Protein AF-A0A3M7RAQ3-F1 (afdb_monomer)

Organism: Brachionus plicatilis (NCBI:txid10195)

Solvent-accessible surface area (backbone atoms only — not comparable to full-atom values): 9144 Å² total; per-residue (Å²): 136,87,82,79,78,87,79,79,85,75,81,87,76,88,92,75,90,68,82,85,80,86,78,80,91,68,99,64,93,73,89,77,62,78,84,90,78,64,90,92,67,72,67,47,78,51,83,51,102,41,34,43,38,35,41,33,75,77,52,96,92,38,65,40,34,43,34,28,37,43,39,57,76,93,52,78,74,60,69,73,69,70,68,76,62,91,53,68,47,77,48,69,50,59,62,48,27,30,58,93,69,52,35,94,56,73,43,74,35,11,58,48,48,52,49,48,33,67,77,68,69,55,86,83,90,78,68,74,66,82,92,72,78,98,122

Mean predicted aligned error: 9.78 Å

Sequence (135 aa):
MNKKTNQSILRTKPLNKTRLFITKPRNKYGGGVAILIKEGIEFIREFNSELLCIKMNLGKNSELFVFSLYNPPNVLLNFEFFKTCRNYILGGDLNARTKQIGCVVENENGIMLERIINELDFSVINDKRPTFNIF

Foldseek 3Di:
DDDDDPFDDDDDDDDDDDPDDDDDDDPDDDDADDDDDDPPFDWGWDDDPRKIWIWGDPPPPDIEIEMEGDADLPHADDLVVLVPDDHYDYDYHQNAAEVVQQHPDGDRNVVSVVCSCVVVVDDDDHDNDDPDDPD

pLDDT: mean 79.07, std 18.43, range [32.09, 97.56]

Secondary structure (DSSP, 8-state):
-------------SS-----------SS-S--------TT---EEEEETTEEEEEEEEETTEEEEEEEEE--TTS---HHHHTS-SSEEEEEE-----GGGT-SS--HHHHHHHHHHHHTT------SS-S----

Structure (mmCIF, N/CA/C/O backbone):
data_AF-A0A3M7RAQ3-F1
#
_entry.id   AF-A0A3M7RAQ3-F1
#
loop_
_atom_site.group_PDB
_atom_site.id
_atom_site.type_symbol
_atom_site.label_atom_id
_atom_site.label_alt_id
_atom_site.label_comp_id
_atom_site.label_asym_id
_atom_site.label_entity_id
_atom_site.label_seq_id
_atom_site.pdbx_PDB_ins_code
_atom_site.Cartn_x
_atom_site.Cartn_y
_atom_site.Cartn_z
_atom_site.occupancy
_atom_site.B_iso_or_equiv
_atom_site.auth_seq_id
_atom_site.auth_comp_id
_atom_site.auth_asym_id
_atom_site.auth_atom_id
_atom_site.pdbx_PDB_model_num
ATOM 1 N N . MET A 1 1 ? -12.565 30.912 3.053 1.00 35.25 1 MET A N 1
ATOM 2 C CA . MET A 1 1 ? -13.564 29.986 2.468 1.00 35.25 1 MET A CA 1
ATOM 3 C C . MET A 1 1 ? -13.377 28.608 3.090 1.00 35.25 1 MET A C 1
ATOM 5 O O . MET A 1 1 ? -12.458 27.898 2.707 1.00 35.25 1 MET A O 1
ATOM 9 N N . ASN A 1 2 ? -14.200 28.251 4.079 1.00 32.09 2 ASN A N 1
ATOM 10 C CA . ASN A 1 2 ? -14.150 26.940 4.735 1.00 32.09 2 ASN A CA 1
ATOM 11 C C . ASN A 1 2 ? -14.928 25.913 3.904 1.00 32.09 2 ASN A C 1
ATOM 13 O O . ASN A 1 2 ? -16.153 25.994 3.811 1.00 32.09 2 ASN A O 1
ATOM 17 N N . LYS A 1 3 ? -14.230 24.938 3.313 1.00 37.94 3 LYS A N 1
ATOM 18 C CA . LYS A 1 3 ? -14.870 23.747 2.740 1.00 37.94 3 LYS A CA 1
ATOM 19 C C . LYS A 1 3 ? -15.296 22.841 3.896 1.00 37.94 3 LYS A C 1
ATOM 21 O O . LYS A 1 3 ? -14.450 22.284 4.584 1.00 37.94 3 LYS A O 1
ATOM 26 N N . LYS A 1 4 ? -16.606 22.727 4.128 1.00 36.84 4 LYS A N 1
ATOM 27 C CA . LYS A 1 4 ? -17.178 21.755 5.068 1.00 36.84 4 LYS A CA 1
ATOM 28 C C . LYS A 1 4 ? -16.915 20.340 4.547 1.00 36.84 4 LYS A C 1
ATOM 30 O O . LYS A 1 4 ? -17.424 19.962 3.494 1.00 36.84 4 LYS A O 1
ATOM 35 N N . THR A 1 5 ? -16.126 19.570 5.284 1.00 35.97 5 THR A N 1
ATOM 36 C CA . THR A 1 5 ? -15.958 18.129 5.092 1.00 35.97 5 THR A CA 1
ATOM 37 C C . THR A 1 5 ? -17.253 17.440 5.528 1.00 35.97 5 THR A C 1
ATOM 39 O O . THR A 1 5 ? -17.633 17.515 6.695 1.00 35.97 5 THR A O 1
ATOM 42 N N . ASN A 1 6 ? -17.971 16.805 4.599 1.00 36.84 6 ASN A N 1
ATOM 43 C CA . ASN A 1 6 ? -19.188 16.050 4.910 1.00 36.84 6 ASN A CA 1
ATOM 44 C C . ASN A 1 6 ? -18.825 14.725 5.605 1.00 36.84 6 ASN A C 1
ATOM 46 O O . ASN A 1 6 ? -18.692 13.691 4.954 1.00 36.84 6 ASN A O 1
ATOM 50 N N . GLN A 1 7 ? -18.674 14.752 6.930 1.00 40.78 7 GLN A N 1
ATOM 51 C CA . GLN A 1 7 ? -18.630 13.549 7.763 1.00 40.78 7 GLN A CA 1
ATOM 52 C C . GLN A 1 7 ? -20.055 13.008 7.947 1.00 40.78 7 GLN A C 1
ATOM 54 O O . GLN A 1 7 ? -20.818 13.496 8.778 1.00 40.78 7 GLN A O 1
ATOM 59 N N . SER A 1 8 ? -20.446 11.997 7.168 1.00 43.59 8 SER A N 1
ATOM 60 C CA . SER A 1 8 ? -21.684 11.252 7.424 1.00 43.59 8 SER A CA 1
ATOM 61 C C . SER A 1 8 ? -21.410 10.127 8.427 1.00 43.59 8 SER A C 1
ATOM 63 O O . SER A 1 8 ? -20.898 9.071 8.049 1.00 43.59 8 SER A O 1
ATOM 65 N N . ILE A 1 9 ? -21.748 10.342 9.699 1.00 37.53 9 ILE A N 1
ATOM 66 C CA . ILE A 1 9 ? -21.715 9.311 10.744 1.00 37.53 9 ILE A CA 1
ATOM 67 C C . ILE A 1 9 ? -22.993 8.470 10.615 1.00 37.53 9 ILE A C 1
ATOM 69 O O . ILE A 1 9 ? -24.069 8.902 11.021 1.00 37.53 9 ILE A O 1
ATOM 73 N N . LEU A 1 10 ? -22.898 7.267 10.048 1.00 42.47 10 LEU A N 1
ATOM 74 C CA . LEU A 1 10 ? -23.983 6.281 10.093 1.00 42.47 10 LEU A CA 1
ATOM 75 C C . LEU A 1 10 ? -23.800 5.408 11.338 1.00 42.47 10 LEU A C 1
ATOM 77 O O . LEU A 1 10 ? -22.968 4.508 11.350 1.00 42.47 10 LEU A O 1
ATOM 81 N N . ARG A 1 11 ? -24.581 5.679 12.390 1.00 41.03 11 ARG A N 1
ATOM 82 C CA . ARG A 1 11 ? -24.766 4.751 13.517 1.00 41.03 11 ARG A CA 1
ATOM 83 C C . ARG A 1 11 ? -25.807 3.711 13.111 1.00 41.03 11 ARG A C 1
ATOM 85 O O . ARG A 1 11 ? -26.966 4.057 12.896 1.00 41.03 11 ARG A O 1
ATOM 92 N N . THR A 1 12 ? -25.418 2.448 12.989 1.00 43.03 12 THR A N 1
ATOM 93 C CA . THR A 1 12 ? -26.346 1.366 12.641 1.00 43.03 12 THR A CA 1
ATOM 94 C C . THR A 1 12 ? -27.212 0.990 13.849 1.00 43.03 12 THR A C 1
ATOM 96 O O . THR A 1 12 ? -26.706 0.443 14.823 1.00 43.03 12 THR A O 1
ATOM 99 N N . LYS A 1 13 ? -28.525 1.252 13.782 1.00 34.28 13 LYS A N 1
ATOM 100 C CA . LYS A 1 13 ? -29.550 0.522 14.557 1.00 34.28 13 LYS A CA 1
ATOM 101 C C . LYS A 1 13 ? -30.225 -0.523 13.647 1.00 34.28 13 LYS A C 1
ATOM 103 O O . LYS A 1 13 ? -30.232 -0.323 12.431 1.00 34.28 13 LYS A O 1
ATOM 108 N N . PRO A 1 14 ? -30.712 -1.656 14.191 1.00 55.34 14 PRO A N 1
ATOM 109 C CA . PRO A 1 14 ? -30.908 -2.879 13.417 1.00 55.34 14 PRO A CA 1
ATOM 110 C C . PRO A 1 14 ? -32.282 -2.974 12.730 1.00 55.34 14 PRO A C 1
ATOM 112 O O . PRO A 1 14 ? -33.221 -2.273 13.089 1.00 55.34 14 PRO A O 1
ATOM 115 N N . LEU A 1 15 ? -32.365 -3.954 11.818 1.00 41.66 15 LEU A N 1
ATOM 116 C CA . LEU A 1 15 ? -33.560 -4.541 11.188 1.00 41.66 15 LEU A CA 1
ATOM 117 C C . LEU A 1 15 ? -34.147 -3.839 9.945 1.00 41.66 15 LEU A C 1
ATOM 119 O O . LEU A 1 15 ? -35.250 -3.314 9.946 1.00 41.66 15 LEU A O 1
ATOM 123 N N . ASN A 1 16 ? -33.369 -3.886 8.862 1.00 38.72 16 ASN A N 1
ATOM 124 C CA . ASN A 1 16 ? -33.776 -4.220 7.486 1.00 38.72 16 ASN A CA 1
ATOM 125 C C . ASN A 1 16 ? -32.474 -4.197 6.674 1.00 38.72 16 ASN A C 1
ATOM 127 O O . ASN A 1 16 ? -32.042 -3.150 6.197 1.00 38.72 16 ASN A O 1
ATOM 131 N N . LYS A 1 17 ? -31.740 -5.322 6.682 1.00 48.50 17 LYS A N 1
ATOM 132 C CA . LYS A 1 17 ? -30.334 -5.414 6.236 1.00 48.50 17 LYS A CA 1
ATOM 133 C C . LYS A 1 17 ? -30.219 -5.357 4.709 1.00 48.50 17 LYS A C 1
ATOM 135 O O . LYS A 1 17 ? -29.898 -6.339 4.046 1.00 48.50 17 LYS A O 1
ATOM 140 N N . THR A 1 18 ? -30.449 -4.180 4.146 1.00 50.03 18 THR A N 1
ATOM 141 C CA . THR A 1 18 ? -30.020 -3.854 2.789 1.00 50.03 18 THR A CA 1
ATOM 142 C C . THR A 1 18 ? -28.493 -3.871 2.769 1.00 50.03 18 THR A C 1
ATOM 144 O O . THR A 1 18 ? -27.855 -3.181 3.568 1.00 50.03 18 THR A O 1
ATOM 147 N N . ARG A 1 19 ? -27.887 -4.672 1.883 1.00 58.12 19 ARG A N 1
ATOM 148 C CA . ARG A 1 19 ? -26.438 -4.608 1.635 1.00 58.12 19 ARG A CA 1
ATOM 149 C C . ARG A 1 19 ? -26.080 -3.165 1.284 1.00 58.12 19 ARG A C 1
ATOM 151 O O . ARG A 1 19 ? -26.615 -2.607 0.328 1.00 58.12 19 ARG A O 1
ATOM 158 N N . LEU A 1 20 ? -25.207 -2.558 2.079 1.00 65.56 20 LEU A N 1
ATOM 159 C CA . LEU A 1 20 ? -24.827 -1.164 1.911 1.00 65.56 20 LEU A CA 1
ATOM 160 C C . LEU A 1 20 ? -23.751 -1.058 0.822 1.00 65.56 20 LEU A C 1
ATOM 162 O O . LEU A 1 20 ? -22.568 -1.245 1.091 1.00 65.56 20 LEU A O 1
ATOM 166 N N . PHE A 1 21 ? -24.168 -0.760 -0.407 1.00 69.06 21 PHE A N 1
ATOM 167 C CA . PHE A 1 21 ? -23.260 -0.377 -1.488 1.00 69.06 21 PHE A CA 1
ATOM 168 C C . PHE A 1 21 ? -23.040 1.135 -1.432 1.00 69.06 21 PHE A C 1
ATOM 170 O O . PHE A 1 21 ? -23.980 1.907 -1.611 1.00 69.06 21 PHE A O 1
ATOM 177 N N . ILE A 1 22 ? -21.809 1.571 -1.162 1.00 67.69 22 ILE A N 1
ATOM 178 C CA . ILE A 1 22 ? -21.455 2.994 -1.179 1.00 67.69 22 ILE A CA 1
ATOM 179 C C . ILE A 1 22 ? -20.469 3.217 -2.314 1.00 67.69 22 ILE A C 1
ATOM 181 O O . ILE A 1 22 ? -19.320 2.788 -2.246 1.00 67.69 22 ILE A O 1
ATOM 185 N N . THR A 1 23 ? -20.922 3.909 -3.351 1.00 71.00 23 THR 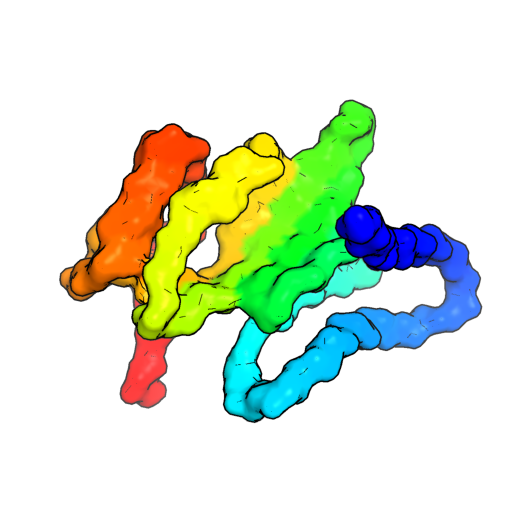A N 1
ATOM 186 C CA . THR A 1 23 ? -20.113 4.241 -4.523 1.00 71.00 23 THR A CA 1
ATOM 187 C C . THR A 1 23 ? -20.075 5.749 -4.708 1.00 71.00 23 THR A C 1
ATOM 189 O O . THR A 1 23 ? -21.113 6.408 -4.649 1.00 71.00 23 THR A O 1
ATOM 192 N N . LYS A 1 24 ? -18.893 6.306 -4.983 1.00 65.94 24 LYS A N 1
ATOM 193 C CA . LYS A 1 24 ? -18.772 7.675 -5.490 1.00 65.94 24 LYS A CA 1
ATOM 194 C C . LYS A 1 24 ? -18.852 7.625 -7.024 1.00 65.94 24 LYS A C 1
ATOM 196 O O . LYS A 1 24 ? -18.064 6.882 -7.613 1.00 65.94 24 LYS A O 1
ATOM 201 N N . PRO A 1 25 ? -19.759 8.377 -7.678 1.00 61.41 25 PRO A N 1
ATOM 202 C CA . PRO A 1 25 ? -19.796 8.459 -9.135 1.00 61.41 25 PRO A CA 1
ATOM 203 C C . PRO A 1 25 ? -18.438 8.920 -9.673 1.00 61.41 25 PRO A C 1
ATOM 205 O O . PRO A 1 25 ? -17.858 9.876 -9.149 1.00 61.41 25 PRO A O 1
ATOM 208 N N . ARG A 1 26 ? -17.919 8.239 -10.697 1.00 62.34 26 ARG A N 1
ATOM 209 C CA . ARG A 1 26 ? -16.686 8.625 -11.394 1.00 62.34 26 ARG A CA 1
ATOM 210 C C . ARG A 1 26 ? -17.021 9.060 -12.817 1.00 62.34 26 ARG A C 1
ATOM 212 O O . ARG A 1 26 ? -17.823 8.422 -13.485 1.00 62.34 26 ARG A O 1
ATOM 219 N N . ASN A 1 27 ? -16.381 10.138 -13.274 1.00 56.50 27 ASN A N 1
ATOM 220 C CA . ASN A 1 27 ? -16.586 10.714 -14.611 1.00 56.50 27 ASN A CA 1
ATOM 221 C C . ASN A 1 27 ? -15.790 9.989 -15.719 1.00 56.50 27 ASN A C 1
ATOM 223 O O . ASN A 1 27 ? -15.778 10.453 -16.855 1.00 56.50 27 ASN A O 1
ATOM 227 N N . LYS A 1 28 ? -15.079 8.896 -15.407 1.00 57.84 28 LYS A N 1
ATOM 228 C CA . LYS A 1 28 ? -14.256 8.132 -16.359 1.00 57.84 28 LYS A CA 1
ATOM 229 C C . LYS A 1 28 ? -14.455 6.627 -16.163 1.00 57.84 28 LYS A C 1
ATOM 231 O O . LYS A 1 28 ? -14.580 6.169 -15.029 1.00 57.84 28 LYS A O 1
ATOM 236 N N . TYR A 1 29 ? -14.453 5.885 -17.270 1.00 53.00 29 TYR A N 1
ATOM 237 C CA . TYR A 1 29 ? -14.436 4.421 -17.299 1.00 53.00 29 TYR A CA 1
ATOM 238 C C . TYR A 1 29 ? -12.995 3.922 -17.078 1.00 53.00 29 TYR A C 1
ATOM 240 O O . TYR A 1 29 ? -12.082 4.384 -17.758 1.00 53.00 29 TYR A O 1
ATOM 248 N N . GLY A 1 30 ? -12.783 3.022 -16.113 1.00 63.16 30 GLY A N 1
ATOM 249 C CA . GLY A 1 30 ? -11.463 2.497 -15.726 1.00 63.16 30 GLY A CA 1
ATOM 250 C C . GLY A 1 30 ? -11.391 2.167 -14.229 1.00 63.16 30 GLY A C 1
ATOM 251 O O . GLY A 1 30 ? -12.199 2.682 -13.460 1.00 63.16 30 GLY A O 1
ATOM 252 N N . GLY A 1 31 ? -10.480 1.265 -13.837 1.00 67.31 31 GLY A N 1
ATOM 253 C CA . GLY A 1 31 ? -10.409 0.618 -12.515 1.00 67.31 31 GLY A CA 1
ATOM 254 C C . GLY A 1 31 ? -10.408 1.540 -11.288 1.00 67.31 31 GLY A C 1
ATOM 255 O O . GLY A 1 31 ? -10.275 2.755 -11.375 1.00 67.31 31 GLY A O 1
ATOM 256 N N . GLY A 1 32 ? -10.590 0.956 -10.102 1.00 71.75 32 GLY A N 1
ATOM 257 C CA . GLY A 1 32 ? -10.307 1.630 -8.836 1.00 71.75 32 GLY A CA 1
ATOM 258 C C . GLY A 1 32 ? -10.483 0.727 -7.631 1.00 71.75 32 GLY A C 1
ATOM 259 O O . GLY A 1 32 ? -10.548 -0.490 -7.758 1.00 71.75 32 GLY A O 1
ATOM 260 N N . VAL A 1 33 ? -10.541 1.349 -6.464 1.00 82.94 33 VAL A N 1
ATOM 261 C CA . VAL A 1 33 ? -10.423 0.667 -5.176 1.00 82.94 33 VAL A CA 1
ATOM 262 C C . VAL A 1 33 ? -11.764 0.231 -4.600 1.00 82.94 33 VAL A C 1
ATOM 264 O O . VAL A 1 33 ? -12.793 0.879 -4.803 1.00 82.94 33 VAL A O 1
ATOM 267 N N . ALA A 1 34 ? -11.737 -0.859 -3.837 1.00 87.62 34 ALA A N 1
ATOM 268 C CA . ALA A 1 34 ? -12.863 -1.338 -3.051 1.00 87.62 34 ALA A CA 1
ATOM 269 C C . ALA A 1 34 ? -12.365 -1.878 -1.707 1.00 87.62 34 ALA A C 1
ATOM 271 O O . ALA A 1 34 ? -11.329 -2.533 -1.635 1.00 87.62 34 ALA A O 1
ATOM 272 N N . ILE A 1 35 ? -13.142 -1.639 -0.650 1.00 89.50 35 ILE A N 1
ATOM 273 C CA . ILE A 1 35 ? -12.971 -2.297 0.648 1.00 89.50 35 ILE A CA 1
ATOM 274 C C . ILE A 1 35 ? -14.261 -3.065 0.922 1.00 89.50 35 ILE A C 1
ATOM 276 O O . ILE A 1 35 ? -15.337 -2.470 1.010 1.00 89.50 35 ILE A O 1
ATOM 280 N N . LEU A 1 36 ? -14.163 -4.391 1.020 1.00 89.50 36 LEU A N 1
ATOM 281 C CA . LEU A 1 36 ? -15.291 -5.258 1.348 1.00 89.50 36 LEU A CA 1
ATOM 282 C C . LEU A 1 36 ? -15.302 -5.489 2.856 1.00 89.50 36 LEU A C 1
ATOM 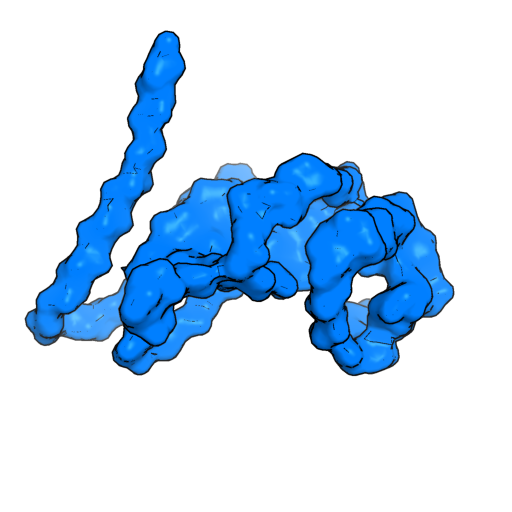284 O O . LEU A 1 36 ? -14.331 -5.985 3.420 1.00 89.50 36 LEU A O 1
ATOM 288 N N . ILE A 1 37 ? -16.414 -5.147 3.504 1.00 86.62 37 ILE A N 1
ATOM 289 C CA . ILE A 1 37 ? -16.558 -5.247 4.957 1.00 86.62 37 ILE A CA 1
ATOM 290 C C . ILE A 1 37 ? -17.638 -6.274 5.260 1.00 86.62 37 ILE A C 1
ATOM 292 O O . ILE A 1 37 ? -18.779 -6.155 4.806 1.00 86.62 37 ILE A O 1
ATOM 296 N N . LYS A 1 38 ? -17.262 -7.312 6.008 1.00 86.81 38 LYS A N 1
ATOM 297 C CA . LYS A 1 38 ? -18.188 -8.359 6.432 1.00 86.81 38 LYS A CA 1
ATOM 298 C C . LYS A 1 38 ? -19.166 -7.801 7.466 1.00 86.81 38 LYS A C 1
ATOM 300 O O . LYS A 1 38 ? -18.830 -6.967 8.302 1.00 86.81 38 LYS A O 1
ATOM 305 N N . GLU A 1 39 ? -20.392 -8.294 7.397 1.00 84.75 39 GLU A N 1
ATOM 306 C CA . GLU A 1 39 ? -21.433 -8.017 8.377 1.00 84.75 39 GLU A CA 1
ATOM 307 C C . GLU A 1 39 ? -20.962 -8.272 9.818 1.00 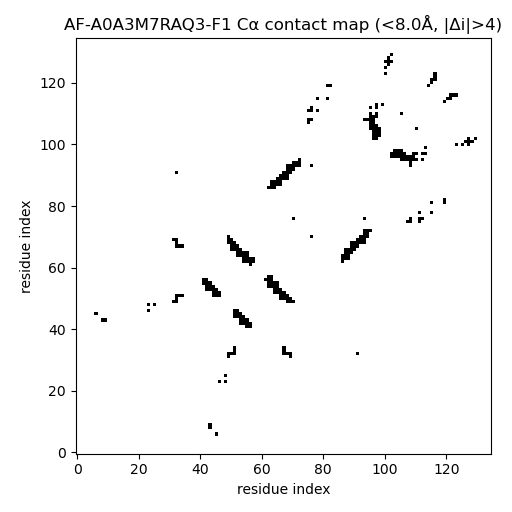84.75 39 GLU A C 1
ATOM 309 O O . GLU A 1 39 ? -20.330 -9.289 10.093 1.00 84.75 39 GLU A O 1
ATOM 314 N N . GLY A 1 40 ? -21.299 -7.349 10.725 1.00 82.94 40 GLY A N 1
ATOM 315 C CA . GLY A 1 40 ? -20.893 -7.390 12.135 1.00 82.94 40 GLY A CA 1
ATOM 316 C C . GLY A 1 40 ? -19.657 -6.547 12.466 1.00 82.94 40 GLY A C 1
ATOM 317 O O . GLY A 1 40 ? -19.361 -6.366 13.641 1.00 82.94 40 GLY A O 1
ATOM 318 N N . ILE A 1 41 ? -18.967 -5.994 11.463 1.00 83.62 41 ILE A N 1
ATOM 319 C CA . ILE A 1 41 ? -17.824 -5.094 11.662 1.00 83.62 41 ILE A CA 1
ATOM 320 C C . ILE A 1 41 ? -18.302 -3.636 11.644 1.00 83.62 41 ILE A C 1
ATOM 322 O O . ILE A 1 41 ? -18.906 -3.187 10.667 1.00 83.62 41 ILE A O 1
ATOM 326 N N . GLU A 1 42 ? -18.013 -2.889 12.711 1.00 83.00 42 GLU A N 1
ATOM 327 C CA . GLU A 1 42 ? -18.280 -1.449 12.799 1.00 83.00 42 GLU A CA 1
ATOM 328 C C . GLU A 1 42 ? -17.154 -0.627 12.158 1.00 83.00 42 GLU A C 1
ATOM 330 O O . GLU A 1 42 ? -15.971 -0.899 12.371 1.00 83.00 42 GLU A O 1
ATOM 335 N N . PHE A 1 43 ? -17.513 0.404 11.384 1.00 84.06 43 PHE A N 1
ATOM 336 C CA . PHE A 1 43 ? -16.542 1.259 10.698 1.00 84.06 43 PHE A CA 1
ATOM 337 C C . PHE A 1 43 ? -17.082 2.665 10.396 1.00 84.06 43 PHE A C 1
ATOM 339 O O . PHE A 1 43 ? -18.288 2.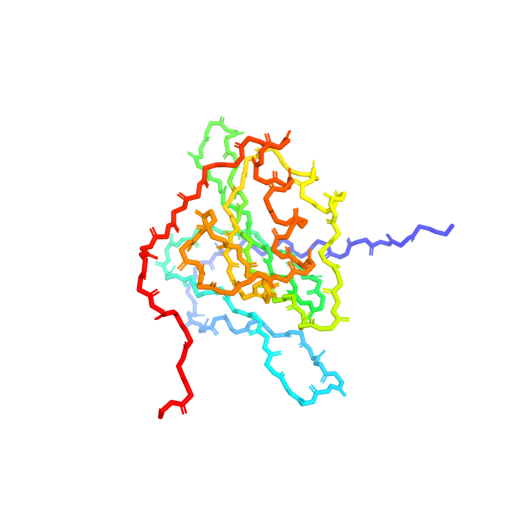883 10.262 1.00 84.06 43 PHE A O 1
ATOM 346 N N . ILE A 1 44 ? -16.164 3.618 10.226 1.00 81.19 44 ILE A N 1
ATOM 347 C CA . ILE A 1 44 ? -16.406 4.958 9.662 1.00 81.19 44 ILE A CA 1
ATOM 348 C C . ILE A 1 44 ? -15.664 5.044 8.321 1.00 81.19 44 ILE A C 1
ATOM 350 O O . ILE A 1 44 ? -14.665 4.356 8.150 1.00 81.19 44 ILE A O 1
ATOM 354 N N . ARG A 1 45 ? -16.135 5.846 7.359 1.00 78.62 45 ARG A N 1
ATOM 355 C CA . ARG A 1 45 ? -15.582 5.898 5.991 1.00 78.62 45 ARG A CA 1
ATOM 356 C C . ARG A 1 45 ? -15.223 7.310 5.533 1.00 78.62 45 ARG A C 1
ATOM 358 O O . ARG A 1 45 ? -15.956 8.248 5.841 1.00 78.62 45 ARG A O 1
ATOM 365 N N . GLU A 1 46 ? -14.192 7.416 4.698 1.00 76.38 46 GLU A N 1
ATOM 366 C CA . GLU A 1 46 ? -13.809 8.633 3.969 1.00 76.38 46 GLU A CA 1
ATOM 367 C C . GLU A 1 46 ? -13.385 8.304 2.522 1.00 76.38 46 GLU A C 1
ATOM 369 O O . GLU A 1 46 ? -12.818 7.243 2.256 1.00 76.38 46 GLU A O 1
ATOM 374 N N . PHE A 1 47 ? -13.687 9.204 1.573 1.00 69.31 47 PHE A N 1
ATOM 375 C CA . PHE A 1 47 ? -13.469 8.997 0.133 1.00 69.31 47 PHE A CA 1
ATOM 376 C C . PHE A 1 47 ? -12.585 10.089 -0.481 1.00 69.31 47 PHE A C 1
ATOM 378 O O . PHE A 1 47 ? -12.950 11.267 -0.458 1.00 69.31 47 PHE A O 1
ATOM 385 N N . ASN A 1 48 ? -11.521 9.686 -1.175 1.00 70.88 48 ASN A N 1
ATOM 386 C CA . ASN A 1 48 ? -10.844 10.483 -2.201 1.00 70.88 48 ASN A CA 1
ATOM 387 C C . ASN A 1 48 ? -10.793 9.656 -3.503 1.00 70.88 48 ASN A C 1
ATOM 389 O O . ASN A 1 48 ? -10.925 8.442 -3.461 1.00 70.88 48 ASN A O 1
ATOM 393 N N . SER A 1 49 ? -10.727 10.286 -4.676 1.00 61.44 49 SER A N 1
ATOM 394 C CA . SER A 1 49 ? -11.125 9.675 -5.957 1.00 61.44 49 SER A CA 1
ATOM 395 C C . SER A 1 49 ? -10.364 8.396 -6.362 1.00 61.44 49 SER A C 1
ATOM 397 O O . SER A 1 49 ? -10.886 7.672 -7.200 1.00 61.44 49 SER A O 1
ATOM 399 N N . GLU A 1 50 ? -9.234 8.075 -5.721 1.00 79.19 50 GLU A N 1
ATOM 400 C CA . GLU A 1 50 ? -8.488 6.808 -5.872 1.00 79.19 50 GLU A CA 1
ATOM 401 C C . GLU A 1 50 ? -8.067 6.173 -4.526 1.00 79.19 50 GLU A C 1
ATOM 403 O O . GLU A 1 50 ? -7.248 5.257 -4.474 1.00 79.19 50 GLU A O 1
ATOM 408 N N . LEU A 1 51 ? -8.634 6.663 -3.419 1.00 83.31 51 LEU A N 1
ATOM 409 C CA . LEU A 1 51 ? -8.330 6.230 -2.059 1.00 83.31 51 LEU A CA 1
AT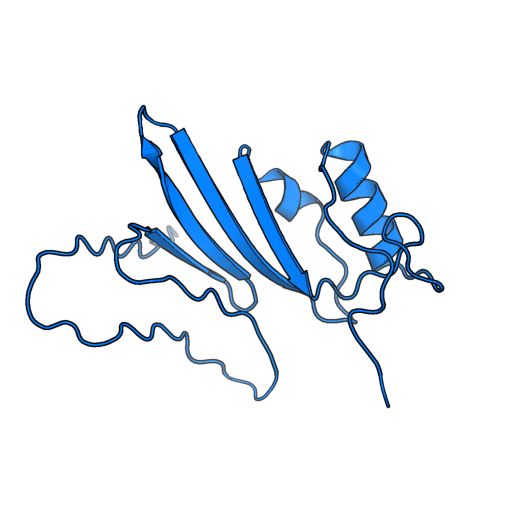OM 410 C C . LEU A 1 51 ? -9.625 6.024 -1.277 1.00 83.31 51 LEU A C 1
ATOM 412 O O . LEU A 1 51 ? -10.418 6.952 -1.083 1.00 83.31 51 LEU A O 1
ATOM 416 N N . LEU A 1 52 ? -9.795 4.818 -0.756 1.00 88.12 52 LEU A N 1
ATOM 417 C CA . LEU A 1 52 ? -10.810 4.516 0.241 1.00 88.12 52 LEU A CA 1
ATOM 418 C C . LEU A 1 52 ? -10.146 4.366 1.593 1.00 88.12 52 LEU A C 1
ATOM 420 O O . LEU A 1 52 ? -9.145 3.669 1.715 1.00 88.12 52 LEU A O 1
ATOM 424 N N . CYS A 1 53 ? -10.734 4.992 2.602 1.00 89.12 53 CYS A N 1
ATOM 425 C CA . CYS A 1 53 ? -10.329 4.827 3.983 1.00 89.12 53 CYS A CA 1
ATOM 426 C C . CYS A 1 53 ? -11.516 4.339 4.798 1.00 89.12 53 CYS A C 1
ATOM 428 O O . CYS A 1 53 ? -12.620 4.890 4.696 1.00 89.12 53 CYS A O 1
ATOM 430 N N . ILE A 1 54 ? -11.267 3.338 5.636 1.00 90.31 54 ILE A N 1
ATOM 431 C CA . ILE A 1 54 ? -12.127 3.052 6.772 1.00 90.31 54 ILE A CA 1
ATOM 432 C C . ILE A 1 54 ? -11.373 3.219 8.080 1.00 90.31 54 ILE A C 1
ATOM 434 O O . ILE A 1 54 ? -10.198 2.886 8.191 1.00 90.31 54 ILE A O 1
ATOM 438 N N . LYS A 1 55 ? -12.087 3.703 9.085 1.00 89.56 55 LYS A N 1
ATOM 439 C CA . LYS A 1 55 ? -11.634 3.778 10.467 1.00 89.56 55 LYS A CA 1
ATOM 440 C C . LYS A 1 55 ? -12.363 2.714 11.278 1.00 89.56 55 LYS A C 1
ATOM 442 O O . LYS A 1 55 ? -13.595 2.706 11.322 1.00 89.56 55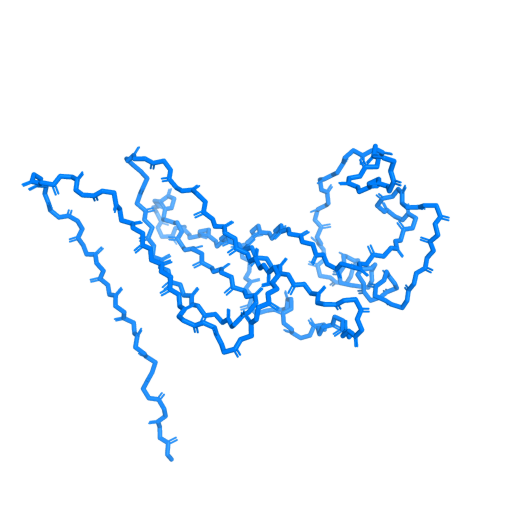 LYS A O 1
ATOM 447 N N . MET A 1 56 ? -11.591 1.839 11.910 1.00 88.69 56 MET A N 1
ATOM 448 C CA . MET A 1 56 ? -12.042 0.777 12.803 1.00 88.69 56 MET A CA 1
ATOM 449 C C . MET A 1 56 ? -11.692 1.146 14.245 1.00 88.69 56 MET A C 1
ATOM 451 O O . MET A 1 56 ? -10.566 1.550 14.531 1.00 88.69 56 MET A O 1
ATOM 455 N N . ASN A 1 57 ? -12.643 0.988 15.164 1.00 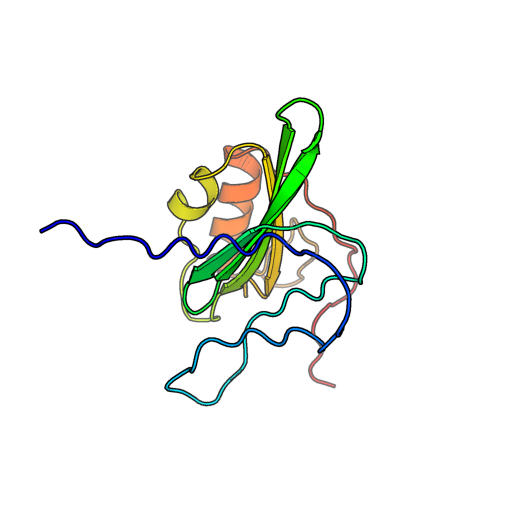86.88 57 ASN A N 1
ATOM 456 C CA . ASN A 1 57 ? -12.404 1.205 16.590 1.00 86.88 57 ASN A CA 1
ATOM 457 C C . ASN A 1 57 ? -12.030 -0.132 17.240 1.00 86.88 57 ASN A C 1
ATOM 459 O O . ASN A 1 57 ? -12.836 -1.059 17.241 1.00 86.88 57 ASN A O 1
ATOM 463 N N . LEU A 1 58 ? -10.832 -0.232 17.815 1.00 85.06 58 LEU A N 1
ATOM 464 C CA . LEU A 1 58 ? -10.330 -1.454 18.460 1.00 85.06 58 LEU A CA 1
ATOM 465 C C . LEU A 1 58 ? -10.605 -1.488 19.980 1.00 85.06 58 LEU A C 1
ATOM 467 O O . LEU A 1 58 ? -10.105 -2.356 20.692 1.00 85.06 58 LEU A O 1
ATOM 471 N N . GLY A 1 59 ? -11.401 -0.540 20.490 1.00 81.75 59 GLY A N 1
ATOM 472 C CA . GLY A 1 59 ? -11.650 -0.334 21.922 1.00 81.75 59 GLY A CA 1
ATOM 473 C C . GLY A 1 59 ? -10.574 0.526 22.600 1.00 81.75 59 GLY A C 1
ATOM 474 O O . GLY A 1 59 ? -9.552 0.839 22.001 1.00 81.75 59 GLY A O 1
ATOM 475 N N . LYS A 1 60 ? -10.811 0.955 23.851 1.00 79.88 60 LYS A N 1
ATOM 476 C CA . LYS A 1 60 ? -9.870 1.760 24.674 1.00 79.88 60 LYS A CA 1
ATOM 477 C C . LYS A 1 60 ? -9.243 2.971 23.944 1.00 79.88 60 LYS A C 1
ATOM 479 O O . LYS A 1 60 ? -8.059 3.241 24.111 1.00 79.88 60 LYS A O 1
ATOM 484 N N . ASN A 1 61 ? -10.024 3.688 23.131 1.00 75.06 61 ASN A N 1
ATOM 485 C CA . ASN A 1 61 ? -9.562 4.808 22.290 1.00 75.06 61 ASN A CA 1
ATOM 486 C C . ASN A 1 61 ? -8.453 4.445 21.281 1.00 75.06 61 ASN A C 1
ATOM 488 O O . ASN A 1 61 ? -7.725 5.322 20.822 1.00 75.06 61 ASN A O 1
ATOM 492 N N . SER A 1 62 ? -8.323 3.166 20.926 1.00 85.12 62 SER A N 1
ATOM 493 C CA . SER A 1 62 ? -7.459 2.714 19.842 1.00 85.12 62 SER A CA 1
ATOM 494 C C . SER A 1 62 ? -8.232 2.706 18.529 1.00 85.12 62 SER A C 1
ATOM 496 O O . SER A 1 62 ? -9.327 2.143 18.426 1.00 85.12 62 SER A O 1
ATOM 498 N N . GLU A 1 63 ? -7.646 3.344 17.524 1.00 88.25 63 GLU A N 1
ATOM 499 C CA . GLU A 1 63 ? -8.208 3.487 16.188 1.00 88.25 63 GLU A CA 1
ATOM 500 C C . GLU A 1 63 ? -7.222 2.904 15.178 1.00 88.25 63 GLU A C 1
ATOM 502 O O . GLU A 1 63 ? -6.019 3.168 15.248 1.00 88.25 63 GLU A O 1
ATOM 507 N N . LEU A 1 64 ? -7.744 2.118 14.239 1.00 91.06 64 LEU A N 1
ATOM 508 C CA . LEU A 1 64 ? -6.998 1.584 13.110 1.00 91.06 64 LEU A CA 1
ATOM 509 C C . LEU A 1 64 ? -7.606 2.111 11.819 1.00 91.06 64 LEU A C 1
ATOM 511 O O . LEU A 1 64 ? -8.804 1.952 11.577 1.00 91.06 64 LEU A O 1
ATOM 515 N N . PHE A 1 65 ? -6.768 2.697 10.974 1.00 91.19 65 PHE A N 1
ATOM 516 C CA . PHE A 1 65 ? -7.166 3.094 9.633 1.00 91.19 65 PHE A CA 1
ATOM 517 C C . PHE A 1 65 ? -6.773 2.005 8.635 1.00 91.19 65 PHE A C 1
ATOM 519 O O . PHE A 1 65 ? -5.660 1.486 8.677 1.00 91.19 65 PHE A O 1
ATOM 526 N N . VAL A 1 66 ? -7.686 1.651 7.737 1.00 93.00 66 VAL A N 1
ATOM 527 C CA . VAL A 1 66 ? -7.422 0.723 6.636 1.00 93.00 66 VAL A CA 1
ATOM 528 C C . VAL A 1 66 ? -7.667 1.460 5.333 1.00 93.00 66 VAL A C 1
ATOM 530 O O . VAL A 1 66 ? -8.785 1.898 5.051 1.00 93.00 66 VAL A O 1
ATOM 533 N N . PHE A 1 67 ? -6.605 1.594 4.550 1.00 91.94 67 PHE A N 1
ATOM 534 C CA . PHE A 1 67 ? -6.609 2.273 3.269 1.00 91.94 67 PHE A CA 1
ATOM 535 C C . PHE A 1 67 ? -6.556 1.270 2.119 1.00 91.94 67 PHE A C 1
ATOM 537 O O . PHE A 1 67 ? -5.757 0.333 2.129 1.00 91.94 67 PHE A O 1
ATOM 544 N N . SER A 1 68 ? -7.379 1.513 1.101 1.00 92.00 68 SER A N 1
ATOM 545 C CA . SER A 1 68 ? -7.234 0.917 -0.223 1.00 92.00 68 SER A CA 1
ATOM 546 C C . SER A 1 68 ? -6.878 2.018 -1.215 1.00 92.00 68 SER A C 1
ATOM 548 O O . SER A 1 68 ? -7.666 2.952 -1.385 1.00 92.00 68 SER A O 1
ATOM 550 N N . LEU A 1 69 ? -5.695 1.929 -1.826 1.00 90.75 69 LEU A N 1
ATOM 551 C CA . LEU A 1 69 ? -5.146 2.940 -2.735 1.00 90.75 69 LEU A CA 1
ATOM 552 C C . LEU A 1 69 ? -4.894 2.348 -4.125 1.00 90.75 69 LEU A C 1
ATOM 554 O O . LEU A 1 69 ? -4.256 1.308 -4.257 1.00 90.75 69 LEU A O 1
ATOM 558 N N . TYR A 1 70 ? -5.351 3.044 -5.160 1.00 90.75 70 TYR A N 1
ATOM 559 C CA . TYR A 1 70 ? -4.893 2.837 -6.528 1.00 90.75 70 TYR A CA 1
ATOM 560 C C . TYR A 1 70 ? -4.043 4.040 -6.932 1.00 90.75 70 TYR A C 1
ATOM 562 O O . TYR A 1 70 ? -4.533 5.166 -6.984 1.00 90.75 70 TYR A O 1
ATOM 570 N N . ASN A 1 71 ? -2.762 3.820 -7.200 1.00 89.94 71 ASN A N 1
ATOM 571 C CA . ASN A 1 71 ? -1.893 4.837 -7.773 1.00 89.94 71 ASN A CA 1
ATOM 572 C C . ASN A 1 71 ? -1.732 4.551 -9.271 1.00 89.94 71 ASN A C 1
ATOM 574 O O . ASN A 1 71 ? -1.180 3.506 -9.615 1.00 89.94 71 ASN A O 1
ATOM 578 N N . PRO A 1 72 ? -2.190 5.434 -10.175 1.00 88.38 72 PRO A N 1
ATOM 579 C CA . PRO A 1 72 ? -2.019 5.227 -11.608 1.00 88.38 72 PRO A CA 1
ATOM 580 C C . PRO A 1 72 ? -0.535 5.098 -12.000 1.00 88.38 72 PRO A C 1
ATOM 582 O O . PRO A 1 72 ? 0.304 5.803 -11.439 1.00 88.38 72 PRO A O 1
ATOM 585 N N . PRO A 1 73 ? -0.188 4.289 -13.019 1.00 87.19 73 PRO A N 1
ATOM 586 C CA . PRO A 1 73 ? 1.209 4.013 -13.375 1.00 87.19 73 PRO A CA 1
ATOM 587 C C . PRO A 1 73 ? 2.016 5.243 -13.804 1.00 87.19 73 PRO A C 1
ATOM 589 O O . PRO A 1 73 ? 3.231 5.261 -13.637 1.00 87.19 73 PRO A O 1
ATOM 592 N N . ASN A 1 74 ? 1.344 6.278 -14.314 1.00 86.88 74 ASN A N 1
ATOM 593 C CA . ASN A 1 74 ? 1.967 7.518 -14.786 1.00 86.88 74 ASN A CA 1
ATOM 594 C C . ASN A 1 74 ? 1.887 8.658 -13.755 1.00 86.88 74 ASN A C 1
ATOM 596 O O . ASN A 1 74 ? 2.014 9.827 -14.114 1.00 86.88 74 ASN A O 1
ATOM 600 N N . VAL A 1 75 ? 1.598 8.339 -12.491 1.00 89.56 75 VAL A N 1
ATOM 601 C CA . VAL A 1 75 ? 1.541 9.301 -11.386 1.00 89.56 75 VAL A CA 1
ATOM 602 C C . VAL A 1 75 ? 2.569 8.889 -10.338 1.00 89.56 75 VAL A C 1
ATOM 604 O O . VAL A 1 75 ? 2.589 7.736 -9.898 1.00 89.56 75 VAL A O 1
ATOM 607 N N . LEU A 1 76 ? 3.436 9.831 -9.956 1.00 93.38 76 LEU A N 1
ATOM 608 C CA . LEU A 1 76 ? 4.436 9.607 -8.916 1.00 93.38 76 LEU A CA 1
ATOM 609 C C . LEU A 1 76 ? 3.761 9.532 -7.539 1.00 93.38 76 LEU A C 1
ATOM 611 O O . LEU A 1 76 ? 2.913 10.367 -7.213 1.00 93.38 76 LEU A O 1
ATOM 615 N N . LEU A 1 77 ? 4.169 8.567 -6.715 1.00 93.25 77 LEU A N 1
ATOM 616 C CA . LEU A 1 77 ? 3.735 8.467 -5.325 1.00 93.25 77 LEU A CA 1
ATOM 617 C C . LEU A 1 77 ? 4.085 9.747 -4.550 1.00 93.25 77 LEU A C 1
ATOM 619 O O . LEU A 1 77 ? 5.218 10.228 -4.563 1.00 93.25 77 LEU A O 1
ATOM 623 N N . ASN A 1 78 ? 3.101 10.291 -3.836 1.00 91.44 78 ASN A N 1
ATOM 624 C CA . ASN A 1 78 ? 3.290 11.478 -3.010 1.00 91.44 78 ASN A CA 1
ATOM 625 C C . ASN A 1 78 ? 3.764 11.080 -1.606 1.00 91.44 78 ASN A C 1
ATOM 627 O O . ASN A 1 78 ? 2.965 10.608 -0.806 1.00 91.44 78 ASN A O 1
ATOM 631 N N . PHE A 1 79 ? 5.034 11.323 -1.284 1.00 92.75 79 PHE A N 1
ATOM 632 C CA . PHE A 1 79 ? 5.618 11.014 0.028 1.00 92.75 79 PHE A CA 1
ATOM 633 C C . PHE A 1 79 ? 4.837 11.614 1.212 1.00 92.75 79 PHE A C 1
ATOM 635 O O . PHE A 1 79 ? 4.607 10.939 2.213 1.00 92.75 79 PHE A O 1
ATOM 642 N N . GLU A 1 80 ? 4.367 12.860 1.092 1.00 91.12 80 GLU A N 1
ATOM 643 C CA . GLU A 1 80 ? 3.669 13.557 2.183 1.00 91.12 80 GLU A CA 1
ATOM 644 C C . GLU A 1 80 ? 2.329 12.909 2.536 1.00 91.12 80 GLU A C 1
ATOM 646 O O . GLU A 1 80 ? 1.891 12.978 3.683 1.00 91.12 80 GLU A O 1
ATOM 651 N N . PHE A 1 81 ? 1.698 12.223 1.578 1.00 88.19 81 PHE A N 1
ATOM 652 C CA . PHE A 1 81 ? 0.479 11.462 1.837 1.00 88.19 81 PHE A CA 1
ATOM 653 C C . PHE A 1 81 ? 0.709 10.355 2.877 1.00 88.19 81 PHE A C 1
ATOM 655 O O . PHE A 1 81 ? -0.146 10.123 3.724 1.00 88.19 81 PHE A O 1
ATOM 662 N N . PHE A 1 82 ? 1.878 9.714 2.879 1.00 90.69 82 PHE A N 1
ATOM 663 C CA . PHE A 1 82 ? 2.153 8.588 3.775 1.00 90.69 82 PHE A CA 1
ATOM 664 C C . PHE A 1 82 ? 2.458 9.014 5.219 1.00 90.69 82 PHE A C 1
ATOM 666 O O . PHE A 1 82 ? 2.418 8.174 6.119 1.00 90.69 82 PHE A O 1
ATOM 673 N N . LYS A 1 83 ? 2.684 10.311 5.469 1.00 88.75 83 LYS A N 1
ATOM 674 C CA . LYS A 1 83 ? 2.930 10.872 6.810 1.00 88.75 83 LYS A CA 1
ATOM 675 C C . LYS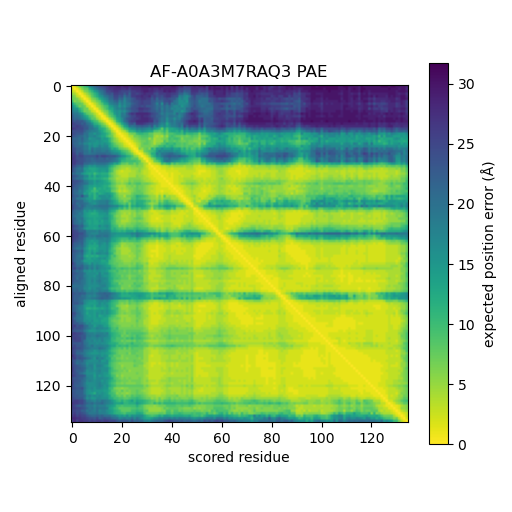 A 1 83 ? 1.661 11.172 7.611 1.00 88.75 83 LYS A C 1
ATOM 677 O O . LYS A 1 83 ? 1.748 11.496 8.793 1.00 88.75 83 LYS A O 1
ATOM 682 N N . THR A 1 84 ? 0.480 11.140 6.990 1.00 75.44 84 THR A N 1
ATOM 683 C CA . THR A 1 84 ? -0.720 11.778 7.561 1.00 75.44 84 THR A CA 1
ATOM 684 C C . THR A 1 84 ? -1.354 11.025 8.732 1.00 75.44 84 THR A C 1
ATOM 686 O O . THR A 1 84 ? -2.187 11.595 9.437 1.00 75.44 84 THR A O 1
ATOM 689 N N . CYS A 1 85 ? -1.019 9.749 8.947 1.00 75.44 85 CYS A N 1
ATOM 690 C CA . CYS A 1 85 ? -1.657 8.897 9.953 1.00 75.44 85 CYS A CA 1
ATOM 691 C C . CYS A 1 85 ? -0.621 8.063 10.717 1.00 75.44 85 CYS A C 1
ATOM 693 O O . CYS A 1 85 ? 0.325 7.566 10.121 1.00 75.44 85 CYS A O 1
ATOM 695 N N . ARG A 1 86 ? -0.817 7.886 12.034 1.00 77.69 86 ARG A N 1
ATOM 696 C CA . ARG A 1 86 ? 0.100 7.099 12.886 1.00 77.69 86 ARG A CA 1
ATOM 697 C C . ARG A 1 86 ? -0.113 5.589 12.787 1.00 77.69 86 ARG A C 1
ATOM 699 O O . ARG A 1 86 ? 0.854 4.857 12.667 1.00 77.69 86 ARG A O 1
ATOM 706 N N . ASN A 1 87 ? -1.366 5.130 12.843 1.00 88.31 87 ASN A N 1
ATOM 707 C CA . ASN A 1 87 ? -1.691 3.703 12.925 1.00 88.31 87 ASN A CA 1
ATOM 708 C C . ASN A 1 87 ? -2.569 3.303 11.744 1.00 88.31 87 ASN A C 1
ATOM 710 O O . ASN A 1 87 ? -3.789 3.498 11.783 1.00 88.31 87 ASN A O 1
ATOM 714 N N . TYR A 1 88 ? -1.963 2.767 10.686 1.00 92.69 88 TYR A N 1
ATOM 715 C CA . TYR A 1 88 ? -2.730 2.350 9.523 1.00 92.69 88 TYR A CA 1
ATOM 716 C C . TYR A 1 88 ? -2.157 1.150 8.782 1.00 92.69 88 TYR A C 1
ATOM 718 O O . TYR A 1 88 ? -0.960 0.889 8.798 1.00 92.69 88 TYR A O 1
ATOM 726 N N . ILE A 1 89 ? -3.059 0.444 8.107 1.00 94.56 89 ILE A N 1
ATOM 727 C CA . ILE A 1 89 ? -2.753 -0.560 7.095 1.00 94.56 89 ILE A CA 1
ATOM 728 C C . ILE A 1 89 ? -3.096 0.055 5.745 1.00 94.56 89 ILE A C 1
ATOM 730 O O . ILE A 1 89 ? -4.158 0.660 5.586 1.00 94.56 89 ILE A O 1
ATOM 734 N N . LEU A 1 90 ? -2.216 -0.116 4.767 1.00 93.69 90 LEU A N 1
ATOM 735 C CA . LEU A 1 90 ? -2.456 0.300 3.395 1.00 93.69 90 LEU A CA 1
ATOM 736 C C . LEU A 1 90 ? -2.218 -0.878 2.462 1.00 93.69 90 LEU A C 1
ATOM 738 O O . LEU A 1 90 ? -1.210 -1.570 2.558 1.00 93.69 90 LEU A O 1
ATOM 742 N N . GLY A 1 91 ? -3.163 -1.091 1.555 1.00 93.44 91 GLY A N 1
ATOM 743 C CA . GLY A 1 91 ? -3.037 -2.058 0.477 1.00 93.44 91 GLY A CA 1
ATOM 744 C C . GLY A 1 91 ? -3.626 -1.510 -0.813 1.00 93.44 91 GLY A C 1
ATOM 745 O O . GLY A 1 91 ? -4.415 -0.566 -0.809 1.00 93.44 91 GLY A O 1
ATOM 746 N N . GLY A 1 92 ? -3.254 -2.112 -1.933 1.00 92.12 92 GLY A N 1
ATOM 747 C CA . GLY A 1 92 ? -3.777 -1.756 -3.244 1.00 92.12 92 GLY A CA 1
ATOM 748 C C . GLY A 1 92 ? -2.703 -1.815 -4.317 1.00 92.12 92 GLY A C 1
ATOM 749 O O . GLY A 1 92 ? -1.628 -2.371 -4.098 1.00 92.12 92 GLY A O 1
ATOM 750 N N . ASP A 1 93 ? -3.017 -1.268 -5.484 1.00 91.88 93 ASP A N 1
ATOM 751 C CA . ASP A 1 93 ? -2.103 -1.253 -6.620 1.00 91.88 93 ASP A CA 1
ATOM 752 C C . ASP A 1 93 ? -1.389 0.097 -6.682 1.00 91.88 93 ASP A C 1
ATOM 754 O O . ASP A 1 93 ? -1.965 1.120 -7.054 1.00 91.88 93 ASP A O 1
ATOM 758 N N . LEU A 1 94 ? -0.124 0.089 -6.266 1.00 93.19 94 LEU A N 1
ATOM 759 C CA . LEU A 1 94 ? 0.716 1.282 -6.210 1.00 93.19 94 LEU A CA 1
ATOM 760 C C . LEU A 1 94 ? 1.419 1.583 -7.540 1.00 93.19 94 LEU A C 1
ATOM 762 O O . LEU A 1 94 ? 2.047 2.636 -7.664 1.00 93.19 94 LEU A O 1
ATOM 766 N N . ASN A 1 95 ? 1.375 0.656 -8.507 1.00 93.38 95 ASN A N 1
ATOM 767 C CA . ASN A 1 95 ? 2.194 0.694 -9.721 1.00 93.38 95 ASN A CA 1
ATOM 768 C C . ASN A 1 95 ? 3.691 0.997 -9.454 1.00 93.38 95 ASN A C 1
ATOM 770 O O . ASN A 1 95 ? 4.400 1.588 -10.276 1.00 93.38 95 ASN A O 1
ATOM 774 N N . ALA A 1 96 ? 4.182 0.567 -8.290 1.00 95.25 96 ALA A N 1
ATOM 775 C CA . ALA A 1 96 ? 5.555 0.718 -7.833 1.00 95.25 96 ALA A CA 1
ATOM 776 C C . ALA A 1 96 ? 6.278 -0.622 -7.950 1.00 95.25 96 ALA A C 1
ATOM 778 O O . ALA A 1 96 ? 5.800 -1.636 -7.443 1.00 95.25 96 ALA A O 1
ATOM 779 N N . ARG A 1 97 ? 7.425 -0.632 -8.628 1.00 95.06 97 ARG A N 1
ATOM 780 C CA . ARG A 1 97 ? 8.233 -1.835 -8.824 1.00 95.06 97 ARG A CA 1
ATOM 781 C C . ARG A 1 97 ? 9.586 -1.632 -8.159 1.00 95.06 97 ARG A C 1
ATOM 783 O O . ARG A 1 97 ? 10.342 -0.767 -8.582 1.00 95.06 97 ARG A O 1
ATOM 790 N N . THR A 1 98 ? 9.868 -2.409 -7.118 1.00 94.38 98 THR A N 1
ATOM 791 C CA . THR A 1 98 ? 11.139 -2.393 -6.373 1.00 94.38 98 THR A CA 1
ATOM 792 C C . THR A 1 98 ? 11.574 -3.818 -6.034 1.00 94.38 98 THR A C 1
ATOM 794 O O . THR A 1 98 ? 10.739 -4.681 -5.731 1.00 94.38 98 THR A O 1
ATOM 797 N N . LYS A 1 99 ? 12.886 -4.075 -6.049 1.00 92.50 99 LYS A N 1
ATOM 798 C CA . LYS A 1 99 ? 13.449 -5.350 -5.588 1.00 92.50 99 LYS A CA 1
ATOM 799 C C . LYS A 1 99 ? 13.177 -5.616 -4.106 1.00 92.50 99 LYS A C 1
ATOM 801 O O . LYS A 1 99 ? 13.050 -6.785 -3.738 1.00 92.50 99 LYS A O 1
ATOM 806 N N . GLN A 1 100 ? 13.017 -4.580 -3.272 1.00 90.56 100 GLN A N 1
ATOM 807 C CA . GLN A 1 100 ? 12.699 -4.709 -1.840 1.00 90.56 100 GLN A CA 1
ATOM 808 C C . GLN A 1 100 ? 11.386 -5.476 -1.612 1.00 90.56 100 GLN A C 1
ATOM 810 O O . GLN A 1 100 ? 11.276 -6.226 -0.645 1.00 90.56 100 GLN A O 1
ATOM 815 N N . ILE A 1 101 ? 10.430 -5.370 -2.543 1.00 90.94 101 ILE A N 1
ATOM 816 C CA . ILE A 1 101 ? 9.162 -6.123 -2.522 1.00 90.94 101 ILE A CA 1
ATOM 817 C C . ILE A 1 101 ? 9.141 -7.288 -3.527 1.00 90.94 101 ILE A C 1
ATOM 819 O O . ILE A 1 101 ? 8.084 -7.807 -3.874 1.00 90.94 101 ILE A O 1
ATOM 823 N N . GLY A 1 102 ? 10.306 -7.726 -4.010 1.00 89.31 102 GLY A N 1
ATOM 824 C CA . GLY A 1 102 ? 10.430 -8.895 -4.883 1.00 89.31 102 GLY A CA 1
ATOM 825 C C . GLY A 1 102 ? 10.121 -8.654 -6.364 1.00 89.31 102 GLY A C 1
ATOM 826 O O . GLY A 1 102 ? 9.947 -9.626 -7.097 1.00 89.31 102 GLY A O 1
ATOM 827 N N . CYS A 1 103 ? 10.070 -7.402 -6.838 1.00 90.88 103 CYS A N 1
ATOM 828 C CA . CYS A 1 103 ? 9.962 -7.136 -8.276 1.00 90.88 103 CYS A CA 1
ATOM 829 C C . CYS A 1 103 ? 11.294 -7.408 -8.992 1.00 90.88 103 CYS A C 1
ATOM 831 O O . CYS A 1 103 ? 12.367 -7.132 -8.462 1.00 90.88 103 CYS A O 1
ATOM 833 N N . VAL A 1 104 ? 11.221 -7.899 -10.233 1.00 90.12 104 VAL A N 1
ATOM 834 C CA . VAL A 1 104 ? 12.408 -8.131 -11.082 1.00 90.12 104 VAL A CA 1
ATOM 835 C C . VAL A 1 104 ? 12.947 -6.825 -11.675 1.00 90.12 104 VAL A C 1
ATOM 837 O O . VAL A 1 104 ? 14.155 -6.644 -11.805 1.00 90.12 104 VAL A O 1
ATOM 840 N N . VAL A 1 105 ? 12.039 -5.919 -12.041 1.00 90.88 105 VAL A N 1
ATOM 841 C CA . VAL A 1 105 ? 12.333 -4.620 -12.662 1.00 90.88 105 VAL A CA 1
ATOM 842 C C . VAL A 1 105 ? 12.022 -3.515 -11.662 1.00 90.88 105 VAL A C 1
ATOM 844 O O . VAL A 1 105 ? 11.126 -3.677 -10.835 1.00 90.88 105 VAL A O 1
ATOM 847 N N . GLU A 1 106 ? 12.729 -2.393 -11.762 1.00 95.62 106 GLU A N 1
ATOM 848 C CA . GLU A 1 106 ? 12.546 -1.222 -10.904 1.00 95.62 106 GLU A CA 1
ATOM 849 C C . GLU A 1 106 ? 11.973 -0.041 -11.699 1.00 95.62 106 GLU A C 1
ATOM 851 O O . GLU A 1 106 ? 12.185 0.062 -12.909 1.00 95.62 106 GLU A O 1
ATOM 856 N N . ASN A 1 107 ? 11.212 0.835 -11.042 1.00 96.44 107 ASN A N 1
ATOM 857 C CA . ASN A 1 107 ? 10.729 2.089 -11.627 1.00 96.44 107 ASN A CA 1
ATOM 858 C C . ASN A 1 107 ? 10.785 3.247 -10.613 1.00 96.44 107 ASN A C 1
ATOM 860 O O . ASN A 1 107 ? 11.045 3.034 -9.431 1.00 96.44 107 ASN A O 1
ATOM 864 N N . GLU A 1 108 ? 10.520 4.478 -11.064 1.00 96.94 108 GLU A N 1
ATOM 865 C CA . GLU A 1 108 ? 10.565 5.681 -10.210 1.00 96.94 108 GLU A CA 1
ATOM 866 C C . GLU A 1 108 ? 9.634 5.584 -8.991 1.00 96.94 108 GLU A C 1
ATOM 868 O O . GLU A 1 108 ? 10.016 5.942 -7.877 1.00 96.94 108 GLU A O 1
ATOM 873 N N . ASN A 1 109 ? 8.433 5.027 -9.175 1.00 97.38 109 ASN A N 1
ATOM 874 C CA . ASN A 1 109 ? 7.510 4.757 -8.071 1.00 97.38 109 ASN A CA 1
ATOM 875 C C . ASN A 1 109 ? 8.069 3.730 -7.076 1.00 97.38 109 ASN A C 1
ATOM 877 O O . ASN A 1 109 ? 7.807 3.842 -5.884 1.00 97.38 109 ASN A O 1
ATOM 881 N N . GLY A 1 110 ? 8.855 2.757 -7.539 1.00 97.06 110 GLY A N 1
ATOM 882 C CA . GLY A 1 110 ? 9.587 1.817 -6.696 1.00 97.06 110 GLY A CA 1
ATOM 883 C C . GLY A 1 110 ? 10.596 2.508 -5.792 1.00 97.06 110 GLY A C 1
ATOM 884 O O . GLY A 1 110 ? 10.570 2.278 -4.591 1.00 97.06 110 GLY A O 1
ATOM 885 N N . ILE A 1 111 ? 11.406 3.415 -6.345 1.00 97.25 111 ILE A N 1
ATOM 886 C CA . ILE A 1 111 ? 12.384 4.206 -5.576 1.00 97.25 111 ILE A CA 1
ATOM 887 C C . ILE A 1 111 ? 11.671 5.050 -4.510 1.00 97.25 111 ILE A C 1
ATOM 889 O O . ILE A 1 111 ? 12.087 5.094 -3.352 1.00 97.25 111 ILE A O 1
ATOM 893 N N . MET A 1 112 ? 10.558 5.696 -4.875 1.00 97.56 112 MET A N 1
ATOM 894 C CA . MET A 1 112 ? 9.752 6.450 -3.912 1.00 97.56 112 MET A CA 1
ATOM 895 C C . MET A 1 112 ? 9.153 5.541 -2.830 1.00 97.56 112 MET A C 1
ATOM 897 O O . MET A 1 112 ? 9.139 5.915 -1.659 1.00 97.56 112 MET A O 1
ATOM 901 N N . LEU A 1 113 ? 8.678 4.347 -3.195 1.00 96.81 113 LEU A N 1
ATOM 902 C CA . LEU A 1 113 ? 8.126 3.383 -2.247 1.00 96.81 113 LEU A CA 1
ATOM 903 C C . LEU A 1 113 ? 9.189 2.869 -1.267 1.00 96.81 113 LEU A C 1
ATOM 905 O O . LEU A 1 113 ? 8.904 2.801 -0.077 1.00 96.81 113 LEU A O 1
ATOM 909 N N . GLU A 1 114 ? 10.410 2.576 -1.718 1.00 97.00 114 GLU A N 1
ATOM 910 C CA . GLU A 1 114 ? 11.526 2.223 -0.824 1.00 97.00 114 GLU A CA 1
ATOM 911 C C . GLU A 1 114 ? 11.804 3.343 0.179 1.00 97.00 114 GLU A C 1
ATOM 913 O O . GLU A 1 114 ? 11.944 3.099 1.377 1.00 97.00 114 GLU A O 1
ATOM 918 N N . ARG A 1 115 ? 11.815 4.595 -0.292 1.00 97.19 115 ARG A N 1
ATOM 919 C CA . ARG A 1 115 ? 11.987 5.762 0.573 1.00 97.19 115 ARG A CA 1
ATOM 920 C C . ARG A 1 115 ? 10.872 5.871 1.615 1.00 97.19 115 ARG A C 1
ATOM 922 O O . ARG A 1 115 ? 11.163 6.089 2.785 1.00 97.19 115 ARG A O 1
ATOM 929 N N . ILE A 1 116 ? 9.614 5.693 1.209 1.00 95.88 116 ILE A N 1
ATOM 930 C CA . ILE A 1 116 ? 8.453 5.655 2.115 1.00 95.88 116 ILE A CA 1
ATOM 931 C C . ILE A 1 116 ? 8.632 4.553 3.158 1.00 95.88 116 ILE A C 1
ATOM 933 O O . ILE A 1 116 ? 8.461 4.817 4.344 1.00 95.88 116 ILE A O 1
ATOM 937 N N . ILE A 1 117 ? 8.998 3.342 2.730 1.00 95.81 117 ILE A N 1
ATOM 938 C CA . ILE A 1 117 ? 9.150 2.196 3.627 1.00 95.81 117 ILE A CA 1
ATOM 939 C C . ILE A 1 117 ? 10.228 2.465 4.674 1.00 95.81 117 ILE A C 1
ATOM 941 O O . ILE A 1 117 ? 9.985 2.282 5.864 1.00 95.81 117 ILE A O 1
ATOM 945 N N . ASN A 1 118 ? 11.395 2.928 4.231 1.00 96.06 118 ASN A N 1
ATOM 946 C CA . ASN A 1 118 ? 12.567 3.057 5.086 1.00 96.06 118 ASN A CA 1
ATOM 947 C C . ASN A 1 118 ? 12.511 4.309 5.978 1.00 96.06 118 ASN A C 1
ATOM 949 O O . ASN A 1 118 ? 12.883 4.238 7.145 1.00 96.06 118 ASN A O 1
ATOM 953 N N . GLU A 1 119 ? 12.046 5.455 5.466 1.00 96.44 119 GLU A N 1
ATOM 954 C CA . GLU A 1 119 ? 12.002 6.704 6.249 1.00 96.44 119 GLU A CA 1
ATOM 955 C C . GLU A 1 119 ? 10.807 6.776 7.208 1.00 96.44 119 GLU A C 1
ATOM 957 O O . GLU A 1 119 ? 10.880 7.484 8.212 1.00 96.44 119 GLU A O 1
ATOM 962 N N . LEU A 1 120 ? 9.704 6.084 6.903 1.00 94.81 120 LEU A N 1
ATOM 963 C CA . LEU A 1 120 ? 8.486 6.099 7.724 1.00 94.81 120 LEU A CA 1
ATOM 964 C C . LEU A 1 120 ? 8.2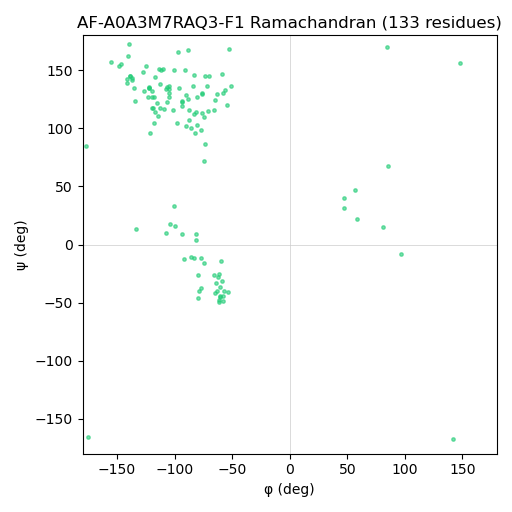59 4.787 8.493 1.00 94.81 120 LEU A C 1
ATOM 966 O O . LEU A 1 120 ? 7.195 4.618 9.084 1.00 94.81 120 LEU A O 1
ATOM 970 N N . ASP A 1 121 ? 9.254 3.895 8.497 1.00 93.81 121 ASP A N 1
ATOM 971 C CA . ASP A 1 121 ? 9.283 2.641 9.263 1.00 93.81 121 ASP A CA 1
ATOM 972 C C . ASP A 1 121 ? 8.085 1.710 8.975 1.00 93.81 121 ASP A C 1
ATOM 974 O O . ASP A 1 121 ? 7.426 1.181 9.874 1.00 93.81 121 ASP A O 1
ATOM 978 N N . PHE A 1 122 ? 7.766 1.511 7.688 1.00 94.56 122 PHE A N 1
ATOM 979 C CA . PHE A 1 122 ? 6.718 0.561 7.303 1.00 94.56 122 PHE A CA 1
ATOM 980 C C . PHE A 1 122 ? 7.206 -0.877 7.407 1.00 94.56 122 PHE A C 1
ATOM 982 O O . PHE A 1 122 ? 8.185 -1.284 6.784 1.00 94.56 122 PHE A O 1
ATOM 989 N N . SER A 1 123 ? 6.403 -1.703 8.070 1.00 95.12 123 SER A N 1
ATOM 990 C CA . SER A 1 123 ? 6.455 -3.147 7.864 1.00 95.12 123 SER A CA 1
ATOM 991 C C . SER A 1 123 ? 5.763 -3.514 6.550 1.00 95.12 123 SER A C 1
ATOM 993 O O . SER A 1 123 ? 4.618 -3.125 6.314 1.00 95.12 123 SER A O 1
ATOM 995 N N . VAL A 1 124 ? 6.438 -4.297 5.706 1.00 93.75 124 VAL A N 1
ATOM 996 C CA . VAL A 1 124 ? 5.900 -4.775 4.423 1.00 93.75 124 VAL A CA 1
ATOM 997 C C . VAL A 1 124 ? 5.505 -6.244 4.536 1.00 93.75 124 VAL A C 1
ATOM 999 O O . VAL A 1 124 ? 6.291 -7.071 4.990 1.00 93.75 124 VAL A O 1
ATOM 1002 N N . ILE A 1 125 ? 4.286 -6.569 4.098 1.00 92.81 125 ILE A N 1
ATOM 1003 C CA . ILE A 1 125 ? 3.776 -7.942 4.026 1.00 92.81 125 ILE A CA 1
ATOM 1004 C C . ILE A 1 125 ? 3.468 -8.261 2.565 1.00 92.81 125 ILE A C 1
ATOM 1006 O O . ILE A 1 125 ? 2.459 -7.821 2.017 1.00 92.81 125 ILE A O 1
ATOM 1010 N N . ASN A 1 126 ? 4.337 -9.042 1.938 1.00 87.69 126 ASN A N 1
ATOM 1011 C CA . ASN A 1 126 ? 4.158 -9.571 0.595 1.00 87.69 126 ASN A CA 1
ATOM 1012 C C . ASN A 1 126 ? 4.802 -10.956 0.503 1.00 87.69 126 ASN A C 1
ATOM 1014 O O . ASN A 1 126 ? 5.735 -11.273 1.241 1.00 87.69 126 ASN A O 1
ATOM 1018 N N . ASP A 1 127 ? 4.328 -11.776 -0.429 1.00 83.44 127 ASP A N 1
ATOM 1019 C CA . ASP A 1 127 ? 5.132 -12.895 -0.902 1.00 83.44 127 ASP A CA 1
ATOM 1020 C C . ASP A 1 127 ? 5.855 -12.503 -2.199 1.00 83.44 127 ASP A C 1
ATOM 1022 O O . ASP A 1 127 ? 5.571 -11.472 -2.810 1.00 83.44 127 ASP A O 1
ATOM 1026 N N . LYS A 1 128 ? 6.845 -13.305 -2.599 1.00 78.62 128 LYS A N 1
ATOM 1027 C CA . LYS A 1 128 ? 7.645 -13.044 -3.806 1.00 78.62 128 LYS A CA 1
ATOM 1028 C C . LYS A 1 128 ? 6.953 -13.503 -5.096 1.00 78.62 128 LYS A C 1
ATOM 1030 O O . LYS A 1 128 ? 7.604 -13.564 -6.138 1.00 78.62 128 LYS A O 1
ATOM 1035 N N . ARG A 1 129 ? 5.679 -13.906 -5.047 1.00 84.88 129 ARG A N 1
ATOM 1036 C CA . ARG A 1 129 ? 4.956 -14.374 -6.232 1.00 84.88 129 ARG A CA 1
ATOM 1037 C C . ARG A 1 129 ? 4.421 -13.167 -7.006 1.00 84.88 129 ARG A C 1
ATOM 1039 O O . ARG A 1 129 ? 4.059 -12.156 -6.405 1.00 84.88 129 ARG A O 1
ATOM 1046 N N . PRO A 1 130 ? 4.362 -13.247 -8.344 1.00 82.75 130 PRO A N 1
ATOM 1047 C CA . PRO A 1 130 ? 3.815 -12.163 -9.146 1.00 82.75 130 PRO A CA 1
ATOM 1048 C C . PRO A 1 130 ? 2.333 -11.951 -8.817 1.00 82.75 130 PRO A C 1
ATOM 1050 O O . PRO A 1 130 ? 1.542 -12.893 -8.835 1.00 82.75 130 PRO A O 1
ATOM 1053 N N . THR A 1 131 ? 1.955 -10.703 -8.548 1.00 84.75 131 THR A N 1
ATOM 1054 C CA . THR A 1 131 ? 0.562 -10.293 -8.291 1.00 84.75 131 THR A CA 1
ATOM 1055 C C . THR A 1 131 ? -0.171 -9.842 -9.556 1.00 84.75 131 THR A C 1
ATOM 1057 O O . THR A 1 131 ? -1.393 -9.717 -9.551 1.00 84.75 131 THR A O 1
ATOM 1060 N N . PHE A 1 132 ? 0.562 -9.630 -10.650 1.00 80.38 132 PHE A N 1
ATOM 1061 C CA . PHE A 1 132 ? 0.042 -9.291 -11.969 1.00 80.38 132 PHE A CA 1
ATOM 1062 C C . PHE A 1 132 ? 0.764 -10.123 -13.027 1.00 80.38 132 PHE A C 1
ATOM 1064 O O . PHE A 1 132 ? 1.990 -10.250 -12.990 1.00 80.38 132 PHE A O 1
ATOM 1071 N N . ASN A 1 133 ? 0.003 -10.680 -13.965 1.00 73.50 133 ASN A N 1
ATOM 1072 C CA . ASN A 1 133 ? 0.531 -11.475 -15.062 1.00 73.50 133 ASN A CA 1
ATOM 1073 C C . ASN A 1 133 ? -0.243 -11.166 -16.348 1.00 73.50 133 ASN A C 1
ATOM 1075 O O . ASN A 1 133 ? -1.459 -11.008 -16.293 1.00 73.50 133 ASN A O 1
ATOM 1079 N N . ILE A 1 134 ? 0.453 -11.064 -17.484 1.00 65.25 134 ILE A N 1
ATOM 1080 C CA . ILE A 1 134 ? -0.148 -10.746 -18.798 1.00 65.25 134 ILE A CA 1
ATOM 1081 C C . ILE A 1 134 ? -0.315 -12.028 -19.637 1.00 65.25 134 ILE A C 1
ATOM 1083 O O . ILE A 1 134 ? -0.135 -11.999 -20.851 1.00 65.25 134 ILE A O 1
ATOM 1087 N N . PHE A 1 135 ? -0.588 -13.167 -18.998 1.00 49.38 135 PHE A N 1
ATOM 1088 C CA . PHE A 1 135 ? -0.832 -14.431 -19.702 1.00 49.38 135 PHE A CA 1
ATOM 1089 C C . PHE A 1 135 ? -2.325 -14.717 -19.796 1.00 49.38 135 PHE A C 1
ATOM 1091 O O . PHE A 1 135 ? -3.002 -14.602 -18.748 1.00 49.38 135 PHE A O 1
#

Nearest PDB structures (foldseek):
  2z6k-assembly1_A  TM=5.895E-01  e=4.217E+00  Homo sapiens
  1quq-assembly3_A  TM=5.861E-01  e=4.499E+00  Homo sapiens
  5yvq-assembly1_A  TM=1.824E-01  e=3.253E+00  Muvirus mu

InterPro domains:
  IPR036691 Endonuclease/exonuclease/phosphatase superfamily [G3DSA:3.60.10.10] (2-134)
  IPR036691 Endonuclease/exonuclease/phosphatase superfamily [SSF56219] (15-133)

Radius of gyration: 17.25 Å; Cα contacts (8 Å, |Δi|>4): 158; chains: 1; bounding box: 47×44×44 Å